Protein AF-A0A6N8UMG9-F1 (afdb_monomer_lite)

Secondary structure (DSSP, 8-state):
--HHHHHHHHHHHB-PPS--SS--EEEEEETTEEEEEESSS--EEE--HHHHHTS-PEEEEES-HHHHHHHHHTSS-HHHHHHTTSEEESS-GGGHHHHHHTB------PPP-

Foldseek 3Di:
DDDVVLLVVQLVQFDQDDDDPDKAWAWEDADQFIWIAINHPSDIGGDGPVVCVVDPHKYKYFPDSVLVSCDLQVVDDPVVCVVVVRIDIPDPPCSSVSSSVRGHNPPDDPDDD

Radius of gyration: 13.92 Å; chains: 1; bounding box: 49×30×26 Å

pLDDT: mean 80.1, std 16.23, range [35.0, 97.0]

Structure (mmCIF, N/CA/C/O backbone):
data_AF-A0A6N8UMG9-F1
#
_entry.id   AF-A0A6N8UMG9-F1
#
loop_
_atom_site.group_PDB
_atom_site.id
_atom_site.type_symbol
_atom_site.label_atom_id
_atom_site.label_alt_id
_atom_site.label_comp_id
_atom_site.label_asym_id
_atom_site.label_entity_id
_atom_site.label_seq_id
_atom_site.pdbx_PDB_ins_code
_atom_site.Cartn_x
_atom_site.Cartn_y
_atom_site.Cartn_z
_atom_site.occupancy
_atom_site.B_iso_or_equiv
_atom_site.auth_seq_id
_atom_site.auth_comp_id
_atom_site.auth_asym_id
_atom_site.auth_atom_id
_atom_site.pdbx_PDB_model_num
ATOM 1 N N . MET A 1 1 ? 2.489 -7.419 10.729 1.00 94.12 1 MET A N 1
ATOM 2 C CA . MET A 1 1 ? 2.987 -6.065 11.057 1.00 94.12 1 MET A CA 1
ATOM 3 C C . MET A 1 1 ? 1.801 -5.175 11.409 1.00 94.12 1 MET A C 1
ATOM 5 O O . MET A 1 1 ? 0.739 -5.398 10.833 1.00 94.12 1 MET A O 1
ATOM 9 N N . ASN A 1 2 ? 1.940 -4.248 12.362 1.00 94.31 2 ASN A N 1
ATOM 10 C CA . ASN A 1 2 ? 0.895 -3.258 12.677 1.00 94.31 2 ASN A CA 1
ATOM 11 C C . ASN A 1 2 ? 1.037 -1.987 11.807 1.00 94.31 2 ASN A C 1
ATOM 13 O O . ASN A 1 2 ? 1.986 -1.880 11.026 1.00 94.31 2 ASN A O 1
ATOM 17 N N . ARG A 1 3 ? 0.089 -1.046 11.922 1.00 92.50 3 ARG A N 1
ATOM 18 C CA . ARG A 1 3 ? 0.084 0.202 11.141 1.00 92.50 3 ARG A CA 1
ATOM 19 C C . ARG A 1 3 ? 1.365 1.011 11.334 1.00 92.50 3 ARG A C 1
ATOM 21 O O . ARG A 1 3 ? 1.993 1.396 10.355 1.00 92.50 3 ARG A O 1
ATOM 28 N N . ASP A 1 4 ? 1.757 1.252 12.580 1.00 92.06 4 ASP A N 1
ATOM 29 C CA . ASP A 1 4 ? 2.860 2.164 12.894 1.00 92.06 4 ASP A CA 1
ATOM 30 C C . ASP A 1 4 ? 4.206 1.598 12.410 1.00 92.06 4 ASP A C 1
ATOM 32 O O . ASP A 1 4 ? 4.972 2.303 11.758 1.00 92.06 4 ASP A O 1
ATOM 36 N N . GLN A 1 5 ? 4.427 0.290 12.575 1.00 93.81 5 GLN A N 1
ATOM 37 C CA . GLN A 1 5 ? 5.571 -0.422 11.994 1.00 93.81 5 GLN A CA 1
ATOM 38 C C . GLN A 1 5 ? 5.592 -0.335 10.461 1.00 93.81 5 GLN A C 1
ATOM 40 O O . GLN A 1 5 ? 6.657 -0.245 9.855 1.00 93.81 5 GLN A O 1
ATOM 45 N N . CYS A 1 6 ? 4.423 -0.379 9.812 1.00 93.12 6 CYS A N 1
ATOM 46 C CA . CYS A 1 6 ? 4.330 -0.218 8.363 1.00 93.12 6 CYS A CA 1
ATOM 47 C C . CYS A 1 6 ? 4.754 1.188 7.932 1.00 93.12 6 CYS A C 1
ATOM 49 O O . CYS A 1 6 ? 5.558 1.323 7.014 1.00 93.12 6 CYS A O 1
ATOM 51 N N . ILE A 1 7 ? 4.277 2.224 8.632 1.00 90.94 7 ILE A N 1
ATOM 52 C CA . ILE A 1 7 ? 4.670 3.618 8.387 1.00 90.94 7 ILE A CA 1
ATOM 53 C C . ILE A 1 7 ? 6.185 3.778 8.524 1.00 90.94 7 ILE A C 1
ATOM 55 O O . ILE A 1 7 ? 6.820 4.329 7.626 1.00 90.94 7 ILE A O 1
ATOM 59 N N . GLU A 1 8 ? 6.763 3.297 9.625 1.00 91.25 8 GLU A N 1
ATOM 60 C CA . GLU A 1 8 ? 8.205 3.379 9.881 1.00 91.25 8 GLU A CA 1
ATOM 61 C C . GLU A 1 8 ? 9.007 2.722 8.755 1.00 91.25 8 GLU A C 1
ATOM 63 O O . GLU A 1 8 ? 9.859 3.369 8.145 1.00 91.25 8 GLU A O 1
ATOM 68 N N . ARG A 1 9 ? 8.666 1.484 8.385 1.00 92.06 9 ARG A N 1
ATOM 69 C CA . ARG A 1 9 ? 9.385 0.768 7.324 1.00 92.06 9 ARG A CA 1
ATOM 70 C C . ARG A 1 9 ? 9.191 1.389 5.946 1.00 92.06 9 ARG A C 1
ATOM 72 O O . ARG A 1 9 ? 10.141 1.438 5.170 1.00 92.06 9 ARG A O 1
ATOM 79 N N . LEU A 1 10 ? 7.998 1.881 5.615 1.00 89.69 10 LEU A N 1
ATOM 80 C CA . LEU A 1 10 ? 7.785 2.590 4.350 1.00 89.69 10 LEU A CA 1
ATOM 81 C C . LEU A 1 10 ? 8.632 3.870 4.285 1.00 89.69 10 LEU A C 1
ATOM 83 O O . LEU A 1 10 ? 9.183 4.168 3.227 1.00 89.69 10 LEU A O 1
ATOM 87 N N . ARG A 1 11 ? 8.811 4.592 5.402 1.00 87.06 11 ARG A N 1
ATOM 88 C CA . ARG A 1 11 ? 9.702 5.768 5.463 1.00 87.06 11 ARG A CA 1
ATOM 89 C C . ARG A 1 11 ? 11.160 5.398 5.196 1.00 87.06 11 ARG A C 1
ATOM 91 O O . ARG A 1 11 ? 11.810 6.097 4.424 1.00 87.06 11 ARG A O 1
ATOM 98 N N . GLU A 1 12 ? 11.646 4.283 5.743 1.00 88.88 12 GLU A N 1
ATOM 99 C CA . GLU A 1 12 ? 13.005 3.765 5.479 1.00 88.88 12 GLU A CA 1
ATOM 100 C C . GLU A 1 12 ? 13.247 3.417 4.000 1.00 88.88 12 GLU A C 1
ATOM 102 O O . GLU A 1 12 ? 14.378 3.475 3.514 1.00 88.88 12 GLU A O 1
ATOM 107 N N . HIS A 1 13 ? 12.185 3.046 3.279 1.00 87.31 13 HIS A N 1
ATOM 108 C CA . HIS A 1 13 ? 12.246 2.679 1.862 1.00 87.31 13 HIS A CA 1
ATOM 109 C C . HIS A 1 13 ? 11.892 3.847 0.934 1.00 87.31 13 HIS A C 1
ATOM 111 O O . HIS A 1 13 ? 12.082 3.735 -0.278 1.00 87.31 13 HIS A O 1
ATOM 117 N N . SER A 1 14 ? 11.395 4.960 1.479 1.00 83.31 14 SER A N 1
ATOM 118 C CA . SER A 1 14 ? 11.008 6.127 0.694 1.00 83.31 14 SER A CA 1
ATOM 119 C C . SER A 1 14 ? 12.240 6.848 0.156 1.00 83.31 14 SER A C 1
ATOM 121 O O . SER A 1 14 ? 13.186 7.148 0.890 1.00 83.31 14 SER A O 1
ATOM 123 N N . ARG A 1 15 ? 12.236 7.151 -1.141 1.00 75.00 15 ARG A N 1
ATOM 124 C CA . ARG A 1 15 ? 13.169 8.110 -1.732 1.00 75.00 15 ARG A CA 1
ATOM 125 C C . ARG A 1 15 ? 12.379 9.224 -2.407 1.00 75.00 15 ARG A C 1
ATOM 127 O O . ARG A 1 15 ? 11.441 8.924 -3.143 1.00 75.00 15 ARG A O 1
ATOM 134 N N . PRO A 1 16 ? 12.753 10.499 -2.204 1.00 62.28 16 PRO A N 1
ATOM 135 C CA . PRO A 1 16 ? 12.173 11.583 -2.978 1.00 62.28 16 PRO A CA 1
ATOM 136 C C . PRO A 1 16 ? 12.478 11.328 -4.454 1.00 62.28 16 PRO A C 1
ATOM 138 O O . PRO A 1 16 ? 13.643 11.284 -4.853 1.00 62.28 16 PRO A O 1
ATOM 141 N N . ILE A 1 17 ? 11.443 11.123 -5.260 1.00 62.75 17 ILE A N 1
ATOM 142 C CA . ILE A 1 17 ? 11.581 11.113 -6.715 1.00 62.75 17 ILE A CA 1
ATOM 143 C C . ILE A 1 17 ? 11.419 12.552 -7.184 1.00 62.75 17 ILE A C 1
ATOM 145 O O . ILE A 1 17 ? 10.645 13.314 -6.602 1.00 62.75 17 ILE A O 1
ATOM 149 N N . ALA A 1 18 ? 12.152 12.932 -8.231 1.00 53.59 18 ALA A N 1
ATOM 150 C CA . ALA A 1 18 ? 11.872 14.165 -8.950 1.00 53.59 18 ALA A CA 1
ATOM 151 C C . ALA A 1 18 ? 10.383 14.183 -9.334 1.00 53.59 18 ALA A C 1
ATOM 153 O O . ALA A 1 18 ? 9.915 13.265 -10.001 1.00 53.59 18 ALA A O 1
A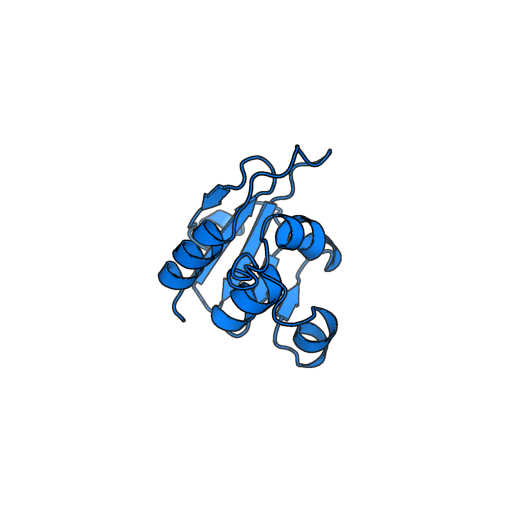TOM 154 N N . SER A 1 19 ? 9.679 15.196 -8.819 1.00 53.91 19 SER A N 1
ATOM 155 C CA . SER A 1 19 ? 8.254 15.499 -8.982 1.00 53.91 19 SER A CA 1
ATOM 156 C C . SER A 1 19 ? 7.576 14.749 -10.130 1.00 53.91 19 SER A C 1
ATOM 158 O O . SER A 1 19 ? 7.919 14.949 -11.297 1.00 53.91 19 SER A O 1
ATOM 160 N N . PHE A 1 20 ? 6.548 13.955 -9.816 1.00 58.47 20 PHE A N 1
ATOM 161 C CA . PHE A 1 20 ? 5.562 13.596 -10.834 1.00 58.47 20 PHE A CA 1
ATOM 162 C C . PHE A 1 20 ? 4.922 14.881 -11.374 1.00 58.47 20 PHE A C 1
ATOM 164 O O . PHE A 1 20 ? 4.861 15.891 -10.672 1.00 58.47 20 PHE A O 1
ATOM 171 N N . ALA A 1 21 ? 4.462 14.853 -12.626 1.00 58.56 21 ALA A N 1
ATOM 172 C CA . ALA A 1 21 ? 3.723 15.975 -13.209 1.00 58.56 21 ALA A CA 1
ATOM 173 C C . ALA A 1 21 ? 2.391 16.237 -12.473 1.00 58.56 21 ALA A C 1
ATOM 175 O O . ALA A 1 21 ? 1.846 17.333 -12.569 1.00 58.56 21 ALA A O 1
ATOM 176 N N . GLU A 1 22 ? 1.896 15.240 -11.732 1.00 65.75 22 GLU A N 1
ATOM 177 C CA . GLU A 1 22 ? 0.680 15.303 -10.929 1.00 65.75 22 GLU A CA 1
ATOM 178 C C . GLU A 1 22 ? 0.921 14.733 -9.525 1.00 65.75 22 GLU A C 1
ATOM 180 O O . GLU A 1 22 ? 1.538 13.676 -9.347 1.00 65.75 22 GLU A O 1
ATOM 185 N N . ASP A 1 23 ? 0.393 15.438 -8.527 1.00 73.69 23 ASP A N 1
ATOM 186 C CA . ASP A 1 23 ? 0.404 15.025 -7.130 1.00 73.69 23 ASP A CA 1
ATOM 187 C C . ASP A 1 23 ? -0.646 13.931 -6.913 1.00 73.69 23 ASP A C 1
ATOM 189 O O . ASP A 1 23 ? -1.852 14.181 -6.936 1.00 73.69 23 ASP A O 1
ATOM 193 N N . ILE A 1 24 ? -0.191 12.702 -6.681 1.00 79.88 24 ILE A N 1
ATOM 194 C CA . ILE A 1 24 ? -1.061 11.557 -6.431 1.00 79.88 24 ILE A CA 1
ATOM 195 C C . ILE A 1 24 ? -1.077 11.309 -4.936 1.00 79.88 24 ILE A C 1
ATOM 197 O O . ILE A 1 24 ? -0.049 11.025 -4.323 1.00 79.88 24 ILE A O 1
ATOM 201 N N . THR A 1 25 ? -2.271 11.402 -4.362 1.00 82.50 25 THR A N 1
ATOM 202 C CA . THR A 1 25 ? -2.547 11.017 -2.982 1.00 82.50 25 THR A CA 1
ATOM 203 C C . THR A 1 25 ? -3.417 9.768 -3.002 1.00 82.50 25 THR A C 1
ATOM 205 O O . THR A 1 25 ? -4.396 9.713 -3.752 1.00 82.50 25 THR A O 1
ATOM 208 N N . VAL A 1 26 ? -3.066 8.769 -2.190 1.00 87.19 26 VAL A N 1
ATOM 209 C CA . VAL A 1 26 ? -3.844 7.534 -2.011 1.00 87.19 26 VAL A CA 1
ATOM 210 C C . VAL A 1 26 ? -4.083 7.244 -0.533 1.00 87.19 26 VAL A C 1
ATOM 212 O O . VAL A 1 26 ? -3.286 7.623 0.329 1.00 87.19 26 VAL A O 1
ATOM 215 N N . LEU A 1 27 ? -5.175 6.539 -0.253 1.00 90.25 27 LEU A N 1
ATOM 216 C CA . LEU A 1 27 ? -5.522 6.029 1.063 1.00 90.25 27 LEU A CA 1
ATOM 217 C C . LEU A 1 27 ? -5.236 4.530 1.081 1.00 90.25 27 LEU A C 1
ATOM 219 O O . LEU A 1 27 ? -5.769 3.787 0.261 1.00 90.25 27 LEU A O 1
ATOM 223 N N . LEU A 1 28 ? -4.412 4.079 2.018 1.00 92.25 28 LEU A N 1
ATOM 224 C CA . LEU A 1 28 ? -4.194 2.662 2.290 1.00 92.25 28 LEU A CA 1
ATOM 225 C C . LEU A 1 28 ? -5.018 2.301 3.520 1.00 92.25 28 LEU A C 1
ATOM 227 O O . LEU A 1 28 ? -4.850 2.934 4.562 1.00 92.25 28 LEU A O 1
ATOM 231 N N . LYS A 1 29 ? -5.894 1.305 3.416 1.00 92.44 29 LYS A N 1
ATOM 232 C CA . LYS A 1 29 ? -6.787 0.882 4.497 1.00 92.44 29 LYS A CA 1
ATOM 233 C C . LYS A 1 29 ? -6.548 -0.580 4.842 1.00 92.44 29 LYS A C 1
ATOM 235 O O . LYS A 1 29 ? -6.377 -1.405 3.953 1.00 92.44 29 LYS A O 1
ATOM 240 N N . VAL A 1 30 ? -6.566 -0.893 6.133 1.00 93.25 30 VAL A N 1
ATOM 241 C CA . VAL A 1 30 ? -6.629 -2.262 6.656 1.00 93.25 30 VAL A CA 1
ATOM 242 C C . VAL A 1 30 ? -7.629 -2.252 7.804 1.00 93.25 30 VAL A C 1
ATOM 244 O O . VAL A 1 30 ? -7.390 -1.633 8.843 1.00 93.25 30 VAL A O 1
ATOM 247 N N . LYS A 1 31 ? -8.762 -2.942 7.648 1.00 88.38 31 LYS A N 1
ATOM 248 C CA . LYS A 1 31 ? -9.850 -2.951 8.647 1.00 88.38 31 LYS A CA 1
ATOM 249 C C . LYS A 1 31 ? -10.307 -1.517 9.002 1.00 88.38 31 LYS A C 1
ATOM 251 O O . LYS A 1 31 ? -10.871 -0.832 8.155 1.00 88.38 31 LYS A O 1
ATOM 256 N N . ASN A 1 32 ? -10.065 -1.071 10.240 1.00 85.19 32 ASN A N 1
ATOM 257 C CA . ASN A 1 32 ? -10.462 0.243 10.770 1.00 85.19 32 ASN A CA 1
ATOM 258 C C . ASN A 1 32 ? -9.287 1.232 10.863 1.00 85.19 32 ASN A C 1
ATOM 260 O O . ASN A 1 32 ? -9.407 2.272 11.503 1.00 85.19 32 ASN A O 1
ATOM 264 N N . GLU A 1 33 ? -8.147 0.898 10.266 1.00 89.00 33 GLU A N 1
ATOM 265 C CA . GLU A 1 33 ? -6.943 1.721 10.264 1.00 89.00 33 GLU A CA 1
ATOM 266 C C . GLU A 1 33 ? -6.653 2.206 8.842 1.00 89.00 33 GLU A C 1
ATOM 268 O O . GLU A 1 33 ? -6.891 1.477 7.875 1.00 89.00 33 GLU A O 1
ATOM 273 N N . ALA A 1 34 ? -6.098 3.413 8.710 1.00 88.94 34 ALA A N 1
ATOM 274 C CA . ALA A 1 34 ? -5.626 3.914 7.428 1.00 88.94 34 ALA A CA 1
ATOM 275 C C . ALA A 1 34 ? -4.347 4.751 7.530 1.00 88.94 34 ALA A C 1
ATOM 277 O O . ALA A 1 34 ? -3.981 5.249 8.597 1.00 88.94 34 ALA A O 1
ATOM 278 N N . ILE A 1 35 ? -3.670 4.875 6.390 1.00 89.06 35 ILE A N 1
ATOM 279 C CA . ILE A 1 35 ? -2.489 5.712 6.165 1.00 89.06 35 ILE A CA 1
ATOM 280 C C . ILE A 1 35 ? -2.699 6.444 4.838 1.00 89.06 35 ILE A C 1
ATOM 282 O O . ILE A 1 35 ? -3.167 5.838 3.871 1.00 89.06 35 ILE A O 1
ATOM 286 N N . VAL A 1 36 ? -2.333 7.723 4.772 1.00 87.00 36 VAL A N 1
ATOM 287 C CA . VAL A 1 36 ? -2.283 8.481 3.517 1.00 87.00 36 VAL A CA 1
ATOM 288 C C . VAL A 1 36 ? -0.852 8.532 3.005 1.00 87.00 36 VAL A C 1
ATOM 290 O O . VAL A 1 36 ? 0.095 8.792 3.752 1.00 87.00 36 VAL A O 1
ATOM 293 N N . VAL A 1 37 ? -0.704 8.292 1.705 1.00 85.25 37 VAL A N 1
ATOM 294 C CA . VAL A 1 37 ? 0.577 8.381 1.004 1.00 85.25 37 VAL A CA 1
ATOM 295 C C . VAL A 1 37 ? 0.436 9.355 -0.154 1.00 85.25 37 VAL A C 1
ATOM 297 O O . VAL A 1 37 ? -0.493 9.230 -0.953 1.00 85.25 37 VAL A O 1
ATOM 300 N N . SER A 1 38 ? 1.358 10.315 -0.242 1.00 81.38 38 SER A N 1
ATOM 301 C CA . SER A 1 38 ? 1.398 11.308 -1.318 1.00 81.38 38 SER A CA 1
ATOM 302 C C . SER A 1 38 ? 2.750 11.337 -2.029 1.00 81.38 38 SER A C 1
ATOM 304 O O . SER A 1 38 ? 3.806 11.343 -1.387 1.00 81.38 38 SER A O 1
ATOM 306 N N . THR A 1 39 ? 2.719 11.414 -3.363 1.00 74.88 39 THR A N 1
ATOM 307 C CA . THR A 1 39 ? 3.918 11.555 -4.206 1.00 74.88 39 THR A CA 1
ATOM 308 C C . THR A 1 39 ? 4.584 12.930 -4.087 1.00 74.88 39 THR A C 1
ATOM 310 O O . THR A 1 39 ? 5.799 13.023 -4.241 1.00 74.88 39 THR A O 1
ATOM 313 N N . SER A 1 40 ? 3.832 13.991 -3.775 1.00 62.81 40 SER A N 1
ATOM 314 C CA . SER A 1 40 ? 4.278 15.392 -3.909 1.00 62.81 40 SER A CA 1
ATOM 315 C C . SER A 1 40 ? 5.298 15.854 -2.875 1.00 62.81 40 SER A C 1
ATOM 317 O O . SER A 1 40 ? 6.033 16.820 -3.075 1.00 62.81 40 SER A O 1
ATOM 319 N N . ARG A 1 41 ? 5.351 15.152 -1.744 1.00 57.94 41 ARG A N 1
ATOM 320 C CA . ARG A 1 41 ? 6.247 15.457 -0.620 1.00 57.94 41 ARG A CA 1
ATOM 321 C C . ARG A 1 41 ? 7.052 14.245 -0.157 1.00 57.94 41 ARG A C 1
ATOM 323 O O . ARG A 1 41 ? 7.740 14.338 0.854 1.00 57.94 41 ARG A O 1
ATOM 330 N N . GLY A 1 42 ? 6.900 13.094 -0.826 1.00 57.44 42 GLY A N 1
ATOM 331 C CA . GLY A 1 42 ? 7.295 11.794 -0.265 1.00 57.44 42 GLY A CA 1
ATOM 332 C C . GLY A 1 42 ? 6.683 11.553 1.124 1.00 57.44 42 GLY A C 1
ATOM 333 O O . GLY A 1 42 ? 7.239 10.814 1.933 1.00 57.44 42 GLY A O 1
ATOM 334 N N . ALA A 1 43 ? 5.582 12.247 1.436 1.00 65.38 43 ALA A N 1
ATOM 335 C CA . ALA A 1 43 ? 5.029 12.316 2.774 1.00 65.38 43 ALA A CA 1
ATOM 336 C C . ALA A 1 43 ? 4.138 11.100 3.015 1.00 65.38 43 ALA A C 1
ATOM 338 O O . ALA A 1 43 ? 3.191 10.829 2.273 1.00 65.38 43 ALA A O 1
ATOM 339 N N . ILE A 1 44 ? 4.474 10.378 4.079 1.00 72.44 44 ILE A N 1
ATOM 340 C CA . ILE A 1 44 ? 3.690 9.274 4.617 1.00 72.44 44 ILE A CA 1
ATOM 341 C C . ILE A 1 44 ? 3.112 9.777 5.929 1.00 72.44 44 ILE A C 1
ATOM 343 O O . ILE A 1 44 ? 3.831 9.911 6.932 1.00 72.44 44 ILE A O 1
ATOM 347 N N . GLU A 1 45 ? 1.823 10.089 5.901 1.00 69.44 45 GLU A N 1
ATOM 348 C CA . GLU A 1 45 ? 1.104 10.674 7.023 1.00 69.44 45 GLU A CA 1
ATOM 349 C C . GLU A 1 45 ? 0.052 9.689 7.529 1.00 69.44 45 GLU A C 1
ATOM 351 O O . GLU A 1 45 ? -0.702 9.079 6.768 1.00 69.44 45 GLU A O 1
ATOM 356 N N . SER A 1 46 ? 0.006 9.519 8.849 1.00 65.12 46 SER A N 1
ATOM 357 C CA . SER A 1 46 ? -1.102 8.807 9.474 1.00 65.12 46 SER A CA 1
ATOM 358 C C . SER A 1 46 ? -2.302 9.740 9.505 1.00 65.12 46 SER A C 1
ATOM 360 O O . SER A 1 46 ? -2.197 10.859 10.004 1.00 65.12 46 SER A O 1
ATOM 362 N N . VAL A 1 47 ? -3.449 9.258 9.046 1.00 64.56 47 VAL A N 1
ATOM 363 C CA . VAL A 1 47 ? -4.719 9.980 9.146 1.00 64.56 47 VAL A CA 1
ATOM 364 C C . VAL A 1 47 ? -5.781 9.071 9.749 1.00 64.56 47 VAL A C 1
ATOM 366 O O . VAL A 1 47 ? -5.693 7.846 9.659 1.00 64.56 47 VAL A O 1
ATOM 369 N N . ASP A 1 48 ? -6.789 9.673 10.372 1.00 61.75 48 ASP A N 1
ATOM 370 C CA . ASP A 1 48 ? -8.007 8.952 10.730 1.00 61.75 48 ASP A CA 1
ATOM 371 C C . ASP A 1 48 ? -8.792 8.627 9.446 1.00 61.75 48 ASP A C 1
ATOM 373 O O . ASP A 1 48 ? -8.913 9.475 8.558 1.00 61.75 48 ASP A O 1
ATOM 377 N N . VAL A 1 49 ? -9.331 7.406 9.350 1.00 61.16 49 VAL A N 1
ATOM 378 C CA . VAL A 1 49 ? -10.138 6.930 8.211 1.00 61.16 49 VAL A CA 1
ATOM 379 C C . VAL A 1 49 ? -11.288 7.896 7.925 1.00 61.16 49 VAL A C 1
ATOM 381 O O . VAL A 1 49 ? -11.558 8.194 6.764 1.00 61.16 49 VAL A O 1
ATOM 384 N N . LYS A 1 50 ? -11.930 8.432 8.973 1.00 61.84 50 LYS A N 1
ATOM 385 C CA . LYS A 1 50 ? -13.071 9.350 8.826 1.00 61.84 50 LYS A CA 1
ATOM 386 C C . LYS A 1 50 ? -12.682 10.664 8.159 1.00 61.84 50 LYS A C 1
ATOM 388 O O . LYS A 1 50 ? -13.432 11.171 7.340 1.00 61.84 50 LYS A O 1
ATOM 393 N N . SER A 1 51 ? -11.496 11.178 8.470 1.00 61.88 51 SER A N 1
ATOM 394 C CA . SER A 1 51 ? -10.976 12.403 7.858 1.00 61.88 51 SER A CA 1
ATOM 395 C C . SER A 1 51 ? -10.511 12.186 6.415 1.00 61.88 51 SER A C 1
ATOM 397 O O . SER A 1 51 ? -10.380 13.145 5.661 1.00 61.88 51 SER A O 1
ATOM 399 N N . ALA A 1 52 ? -10.235 10.937 6.028 1.00 61.44 52 ALA A N 1
ATOM 400 C CA . ALA A 1 52 ? -9.763 10.584 4.694 1.00 61.44 52 ALA A CA 1
ATOM 401 C C . ALA A 1 52 ? -10.896 10.304 3.694 1.00 61.44 52 ALA A C 1
ATOM 403 O O . ALA A 1 52 ? -10.697 10.502 2.499 1.00 61.44 52 ALA A O 1
ATOM 404 N N . GLU A 1 53 ? -12.073 9.870 4.163 1.00 62.03 53 GLU A N 1
ATOM 405 C CA . GLU A 1 53 ? -13.254 9.631 3.314 1.00 62.03 53 GLU A CA 1
ATOM 406 C C . GLU A 1 53 ? -13.835 10.928 2.716 1.00 62.03 53 GLU A C 1
ATOM 408 O O . GLU A 1 53 ? -14.437 10.890 1.643 1.00 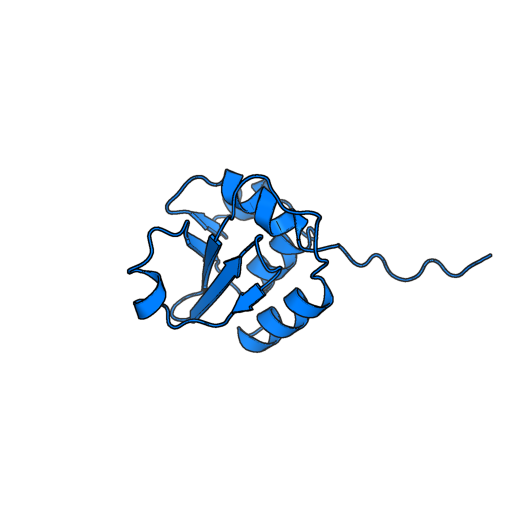62.03 53 GLU A O 1
ATOM 413 N N . ASP A 1 54 ? -13.588 12.078 3.353 1.00 55.59 54 ASP A N 1
ATOM 414 C CA . ASP A 1 54 ? -13.993 13.402 2.855 1.00 55.59 54 ASP A CA 1
ATOM 415 C C . ASP A 1 54 ? -13.129 13.904 1.686 1.00 55.59 54 ASP A C 1
ATOM 417 O O . ASP A 1 54 ? -13.511 14.823 0.954 1.00 55.59 54 ASP A O 1
ATOM 421 N N . VAL A 1 55 ? -11.962 13.297 1.469 1.00 55.94 55 VAL A N 1
ATOM 422 C CA . VAL A 1 55 ? -11.066 13.650 0.371 1.00 55.94 55 VAL A CA 1
ATOM 423 C C . VAL A 1 55 ? -11.268 12.622 -0.743 1.00 55.94 55 VAL A C 1
ATOM 425 O O . VAL A 1 55 ? -11.236 11.420 -0.497 1.00 55.94 55 VAL A O 1
ATOM 428 N N . ARG A 1 56 ? -11.486 13.069 -1.990 1.00 61.78 56 ARG A N 1
ATOM 429 C CA . ARG A 1 56 ? -11.646 12.199 -3.180 1.00 61.78 56 ARG A CA 1
ATOM 430 C C . ARG A 1 56 ? -10.328 11.511 -3.566 1.00 61.78 56 ARG A C 1
ATOM 432 O O . ARG A 1 56 ? -9.779 11.740 -4.640 1.00 61.78 56 ARG A O 1
ATOM 439 N N . ILE A 1 57 ? -9.808 10.701 -2.660 1.00 69.62 57 ILE A N 1
ATOM 440 C CA . ILE A 1 57 ? -8.545 9.982 -2.744 1.00 69.62 57 ILE A CA 1
ATOM 441 C C . ILE A 1 57 ? -8.842 8.560 -3.230 1.00 69.62 57 ILE A C 1
ATOM 443 O O . ILE A 1 57 ? -9.818 7.938 -2.806 1.00 69.62 57 ILE A O 1
ATOM 447 N N . ALA A 1 58 ? -7.993 8.016 -4.104 1.00 83.75 58 ALA A N 1
ATOM 448 C CA . ALA A 1 58 ? -8.066 6.598 -4.446 1.00 83.75 58 ALA A CA 1
ATOM 449 C C . ALA A 1 58 ? -7.741 5.750 -3.206 1.00 83.75 58 ALA A C 1
ATOM 451 O O . ALA A 1 58 ? -6.670 5.889 -2.615 1.00 83.75 58 ALA A O 1
ATOM 452 N N . CYS A 1 59 ? -8.663 4.880 -2.806 1.00 89.25 59 CYS A N 1
ATOM 453 C CA . CYS A 1 59 ? -8.515 4.001 -1.653 1.00 89.25 59 CYS A CA 1
ATOM 454 C C . CYS A 1 59 ? -8.141 2.589 -2.100 1.00 89.25 59 CYS A C 1
ATOM 456 O O . CYS A 1 59 ? -8.740 2.032 -3.026 1.00 89.25 59 CYS A O 1
ATOM 458 N N . PHE A 1 60 ? -7.165 2.016 -1.404 1.00 93.25 60 PHE A N 1
ATOM 459 C CA . PHE A 1 60 ? -6.714 0.642 -1.532 1.00 93.25 60 PHE A CA 1
ATOM 460 C C . PHE A 1 60 ? -6.916 -0.069 -0.195 1.00 93.25 60 PHE A C 1
ATOM 462 O O . PHE A 1 60 ? -6.271 0.262 0.799 1.00 93.25 60 PHE A O 1
ATOM 469 N N . ASP A 1 61 ? -7.831 -1.032 -0.175 1.00 94.56 61 ASP A N 1
ATOM 470 C CA . ASP A 1 61 ? -8.151 -1.848 0.993 1.00 94.56 61 ASP A CA 1
ATOM 471 C C . ASP A 1 61 ? -7.339 -3.143 0.937 1.00 94.56 61 ASP A C 1
ATOM 473 O O . ASP A 1 61 ? -7.460 -3.906 -0.024 1.00 94.56 61 ASP A O 1
ATOM 477 N N . PHE A 1 62 ? -6.492 -3.360 1.936 1.00 96.50 62 PHE A N 1
ATOM 478 C CA . PHE A 1 62 ? -5.611 -4.513 2.064 1.00 96.50 62 PHE A CA 1
ATOM 479 C C . PHE A 1 62 ? -6.067 -5.433 3.197 1.00 96.50 62 PHE A C 1
ATOM 481 O O . PHE A 1 62 ? -6.542 -4.997 4.246 1.00 96.50 62 PHE A O 1
ATOM 488 N N . ASP A 1 63 ? -5.816 -6.730 3.034 1.00 96.69 63 ASP A N 1
ATOM 489 C CA . ASP A 1 63 ? -6.033 -7.725 4.090 1.00 96.69 63 ASP A CA 1
ATOM 490 C C . ASP A 1 63 ? -5.127 -7.495 5.321 1.00 96.69 63 ASP A C 1
ATOM 492 O O . ASP A 1 63 ? -5.549 -7.698 6.464 1.00 96.69 63 ASP A O 1
ATOM 496 N N . THR A 1 64 ? -3.881 -7.064 5.100 1.00 97.00 64 THR A N 1
ATOM 497 C CA . THR A 1 64 ? -2.882 -6.801 6.140 1.00 97.00 64 THR A CA 1
ATOM 498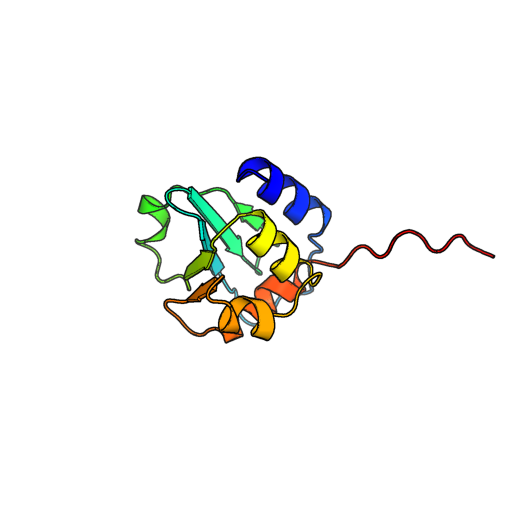 C C . THR A 1 64 ? -1.924 -5.674 5.756 1.00 97.00 64 THR A C 1
ATOM 500 O O . THR A 1 64 ? -1.599 -5.469 4.586 1.00 97.00 64 THR A O 1
ATOM 503 N N . TRP A 1 65 ? -1.356 -5.010 6.768 1.00 96.56 65 TRP A N 1
ATOM 504 C CA . TRP A 1 65 ? -0.282 -4.032 6.569 1.00 96.56 65 TRP A CA 1
ATOM 505 C C . TRP A 1 65 ? 0.996 -4.639 5.985 1.00 96.56 65 TRP A C 1
ATOM 507 O O . TRP A 1 65 ? 1.746 -3.949 5.304 1.00 96.56 65 TRP A O 1
ATOM 517 N N . SER A 1 66 ? 1.241 -5.930 6.224 1.00 96.88 66 SER A N 1
ATOM 518 C CA . SER A 1 66 ? 2.358 -6.644 5.602 1.00 96.88 66 SER A CA 1
ATOM 519 C C . SER A 1 66 ? 2.176 -6.732 4.086 1.00 96.88 66 SER A C 1
ATOM 521 O O . SER A 1 66 ? 3.101 -6.405 3.357 1.00 96.88 66 SER A O 1
ATOM 523 N N . THR A 1 67 ? 0.971 -7.059 3.611 1.00 96.75 67 THR A N 1
ATOM 524 C CA . THR A 1 67 ? 0.640 -7.063 2.178 1.00 96.75 67 THR A CA 1
ATOM 525 C C . THR A 1 67 ? 0.826 -5.688 1.547 1.00 96.75 67 THR A C 1
ATOM 527 O O . THR A 1 67 ? 1.408 -5.592 0.470 1.00 96.75 67 THR A O 1
ATOM 530 N N . ALA A 1 68 ? 0.350 -4.631 2.214 1.00 95.81 68 ALA A N 1
ATOM 531 C CA . ALA A 1 68 ? 0.510 -3.261 1.733 1.00 95.81 68 ALA A CA 1
ATOM 532 C C . ALA A 1 68 ? 1.994 -2.896 1.587 1.00 95.81 68 ALA A C 1
ATOM 534 O O . ALA A 1 68 ? 2.412 -2.438 0.528 1.00 95.81 68 ALA A O 1
ATOM 535 N N . PHE A 1 69 ? 2.803 -3.160 2.617 1.00 95.25 69 PHE A N 1
ATOM 536 C CA . PHE A 1 69 ? 4.244 -2.916 2.583 1.00 95.25 69 PHE A CA 1
ATOM 537 C C . PHE A 1 69 ? 4.948 -3.715 1.482 1.00 95.25 69 PHE A C 1
ATOM 539 O O . PHE A 1 69 ? 5.665 -3.135 0.669 1.00 95.25 69 PHE A O 1
ATOM 546 N N . ASP A 1 70 ? 4.726 -5.030 1.435 1.00 95.12 70 ASP A N 1
ATOM 547 C CA . ASP A 1 70 ? 5.389 -5.91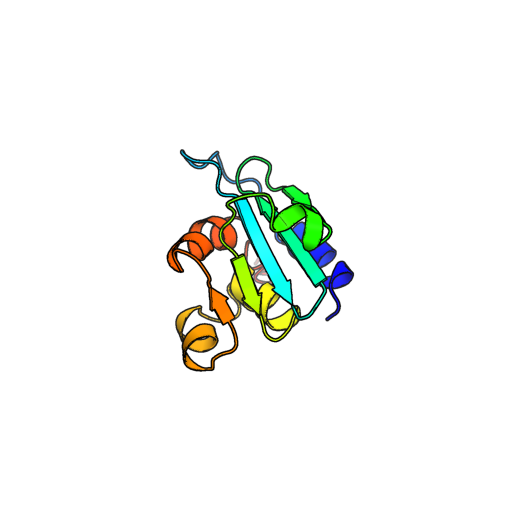5 0.480 1.00 95.12 70 ASP A CA 1
ATOM 548 C C . ASP A 1 70 ? 5.02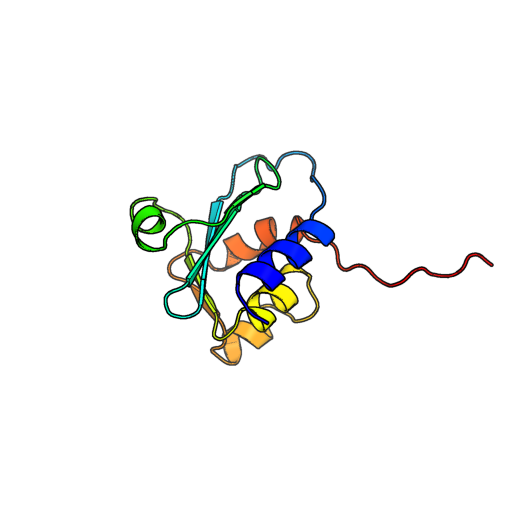8 -5.549 -0.964 1.00 95.12 70 ASP A C 1
ATOM 550 O O . ASP A 1 70 ? 5.891 -5.604 -1.840 1.00 95.12 70 ASP A O 1
ATOM 554 N N . LEU A 1 71 ? 3.783 -5.135 -1.224 1.00 94.81 71 LEU A N 1
ATOM 555 C CA . LEU A 1 71 ? 3.387 -4.633 -2.537 1.00 94.81 71 LEU A CA 1
ATOM 556 C C . LEU A 1 71 ? 4.095 -3.313 -2.851 1.00 94.81 71 LEU A C 1
ATOM 558 O O . LEU A 1 71 ? 4.691 -3.180 -3.915 1.00 94.81 71 LEU A O 1
ATOM 562 N N . LEU A 1 72 ? 4.038 -2.341 -1.938 1.00 92.25 72 LEU A N 1
ATOM 563 C CA . LEU A 1 72 ? 4.561 -0.997 -2.180 1.00 92.25 72 LEU A CA 1
ATOM 564 C C . LEU A 1 72 ? 6.071 -0.975 -2.409 1.00 92.25 72 LEU A C 1
ATOM 566 O O . LEU A 1 72 ? 6.530 -0.237 -3.272 1.00 92.25 72 LEU A O 1
ATOM 570 N N . VAL A 1 73 ? 6.823 -1.809 -1.693 1.00 91.25 73 VAL A N 1
ATOM 571 C CA . VAL A 1 73 ? 8.280 -1.955 -1.856 1.00 91.25 73 VAL A CA 1
ATOM 572 C C . VAL A 1 73 ? 8.647 -2.880 -3.030 1.00 91.25 73 VAL A C 1
ATOM 574 O O . VAL A 1 73 ? 9.807 -2.941 -3.435 1.00 91.25 73 VAL A O 1
ATOM 577 N N . GLY A 1 74 ? 7.676 -3.590 -3.612 1.00 90.69 74 GLY A N 1
ATOM 578 C CA . GLY A 1 74 ? 7.883 -4.470 -4.765 1.00 90.69 74 GLY A CA 1
ATOM 579 C C . GLY A 1 74 ? 8.405 -5.872 -4.426 1.00 90.69 74 GLY A C 1
ATOM 580 O O . GLY A 1 74 ? 9.007 -6.517 -5.280 1.00 90.69 74 GLY A O 1
ATOM 581 N N . HIS A 1 75 ? 8.188 -6.364 -3.202 1.00 93.25 75 HIS A N 1
ATOM 582 C CA . HIS A 1 75 ? 8.453 -7.763 -2.824 1.00 93.25 75 HIS A CA 1
ATOM 583 C C . HIS A 1 75 ? 7.455 -8.744 -3.441 1.00 93.25 75 HIS A C 1
ATOM 585 O O . HIS A 1 75 ? 7.786 -9.908 -3.661 1.00 93.25 75 HIS A O 1
ATOM 591 N N . ILE A 1 76 ? 6.229 -8.282 -3.685 1.00 94.06 76 ILE A N 1
ATOM 592 C CA . ILE A 1 76 ? 5.157 -9.047 -4.322 1.00 94.06 76 ILE A CA 1
ATOM 593 C C . ILE A 1 76 ? 4.549 -8.221 -5.452 1.00 94.06 76 ILE A C 1
ATOM 595 O O . ILE A 1 76 ? 4.519 -6.992 -5.391 1.00 94.06 76 ILE A O 1
ATOM 599 N N . ASP A 1 77 ? 4.066 -8.889 -6.495 1.00 93.00 77 ASP A N 1
ATOM 600 C CA . ASP A 1 77 ? 3.482 -8.224 -7.654 1.00 93.00 77 ASP A CA 1
ATOM 601 C C . ASP A 1 77 ? 1.989 -7.904 -7.454 1.00 93.00 77 ASP A C 1
ATOM 603 O O . ASP A 1 77 ? 1.244 -8.629 -6.788 1.00 93.00 77 ASP A O 1
ATOM 607 N N . LEU A 1 78 ? 1.533 -6.813 -8.076 1.00 92.88 78 LEU A N 1
ATOM 608 C CA . LEU A 1 78 ? 0.152 -6.336 -7.973 1.00 92.88 78 LEU A CA 1
ATOM 609 C C . LEU A 1 78 ? -0.874 -7.364 -8.462 1.00 92.88 78 LEU A C 1
ATOM 611 O O . LEU A 1 78 ? -1.949 -7.478 -7.872 1.00 92.88 78 LEU A O 1
ATOM 615 N N . ALA A 1 79 ? -0.556 -8.104 -9.528 1.00 93.88 79 ALA A N 1
ATOM 616 C CA . ALA A 1 79 ? -1.482 -9.065 -10.112 1.00 93.88 79 ALA A CA 1
ATOM 617 C C . ALA A 1 79 ? -1.760 -10.211 -9.134 1.00 93.88 79 ALA A C 1
ATOM 619 O O . ALA A 1 79 ? -2.920 -10.542 -8.901 1.00 93.88 79 ALA A O 1
ATOM 620 N N . SER A 1 80 ? -0.726 -10.752 -8.492 1.00 94.44 80 SER A N 1
ATOM 621 C CA . SER A 1 80 ? -0.850 -11.780 -7.460 1.00 94.44 80 SER A CA 1
ATOM 622 C C . SER A 1 80 ? -1.674 -11.296 -6.266 1.00 94.44 80 SER A C 1
ATOM 624 O O . SER A 1 80 ? -2.604 -11.984 -5.841 1.00 94.44 80 SER A O 1
ATOM 626 N N . VAL A 1 81 ? -1.412 -10.094 -5.744 1.00 95.69 81 VAL A N 1
ATOM 627 C CA . VAL A 1 81 ? -2.179 -9.549 -4.606 1.00 95.69 81 VAL A CA 1
ATOM 628 C C . VAL A 1 81 ? -3.653 -9.347 -4.976 1.00 95.69 81 VAL A C 1
ATOM 630 O O . VAL A 1 81 ? -4.541 -9.688 -4.190 1.00 95.69 81 VAL A O 1
ATOM 633 N N . PHE A 1 82 ? -3.922 -8.843 -6.182 1.00 94.50 82 PHE A N 1
ATOM 634 C CA . PHE A 1 82 ? -5.276 -8.595 -6.675 1.00 94.50 82 PHE A CA 1
ATOM 635 C C . PHE A 1 82 ? -6.053 -9.887 -6.946 1.00 94.50 82 PHE A C 1
ATOM 637 O O . PHE A 1 82 ? -7.161 -10.053 -6.438 1.00 94.50 82 PHE A O 1
ATOM 644 N N . LEU A 1 83 ? -5.469 -10.832 -7.688 1.00 94.88 83 LEU A N 1
ATOM 645 C CA . LEU A 1 83 ? -6.119 -12.096 -8.050 1.00 94.88 83 LEU A CA 1
ATOM 646 C C . LEU A 1 83 ? -6.411 -12.978 -6.830 1.00 94.88 83 LEU A C 1
ATOM 648 O O . LEU A 1 83 ? -7.410 -13.692 -6.821 1.00 94.88 83 LEU A O 1
ATOM 652 N N . ASN A 1 84 ? -5.592 -12.888 -5.778 1.00 96.06 84 ASN A N 1
ATOM 653 C CA . ASN A 1 84 ? -5.834 -13.574 -4.506 1.00 96.06 84 ASN A CA 1
ATOM 654 C C . ASN A 1 84 ? -6.807 -12.820 -3.576 1.00 96.06 84 ASN A C 1
ATOM 656 O O . ASN A 1 84 ? -7.016 -13.240 -2.438 1.00 96.06 84 ASN A O 1
ATOM 660 N N . GLY A 1 85 ? -7.385 -11.698 -4.018 1.00 95.44 85 GLY A N 1
ATOM 661 C CA . GLY A 1 85 ? -8.356 -10.922 -3.243 1.00 95.44 85 GLY A CA 1
ATOM 662 C C . GLY A 1 85 ? -7.774 -10.211 -2.018 1.00 95.44 85 GLY A C 1
ATOM 663 O O . GLY A 1 85 ? -8.529 -9.849 -1.116 1.00 95.44 85 GLY A O 1
ATOM 664 N N . ARG A 1 86 ? -6.450 -10.012 -1.974 1.00 96.56 86 ARG A N 1
ATOM 665 C CA . ARG A 1 86 ? -5.725 -9.394 -0.848 1.00 96.56 86 ARG A CA 1
ATOM 666 C C . ARG A 1 86 ? -5.647 -7.868 -0.937 1.00 96.56 86 ARG A C 1
ATOM 668 O O . ARG A 1 86 ? -5.237 -7.227 0.026 1.00 96.56 86 ARG A O 1
ATOM 675 N N . ILE A 1 87 ? -6.045 -7.301 -2.078 1.00 95.38 87 ILE A N 1
ATOM 676 C CA . ILE A 1 87 ? -6.238 -5.865 -2.295 1.00 95.38 87 ILE A CA 1
ATOM 677 C C . ILE A 1 87 ? -7.560 -5.617 -3.030 1.00 95.38 87 ILE A C 1
ATOM 679 O O . ILE A 1 87 ? -7.914 -6.342 -3.962 1.00 95.38 87 ILE A O 1
ATOM 683 N N . ARG A 1 88 ? -8.278 -4.565 -2.641 1.00 93.50 88 ARG A N 1
ATOM 684 C CA . ARG A 1 88 ? -9.406 -3.986 -3.383 1.00 93.50 88 ARG A CA 1
ATOM 685 C C . ARG A 1 88 ? -9.145 -2.503 -3.608 1.00 93.50 88 ARG A C 1
ATOM 687 O O . ARG A 1 88 ? -8.488 -1.870 -2.792 1.00 93.50 88 ARG A O 1
ATOM 694 N N . SER A 1 89 ? -9.670 -1.938 -4.691 1.00 90.62 89 SER A N 1
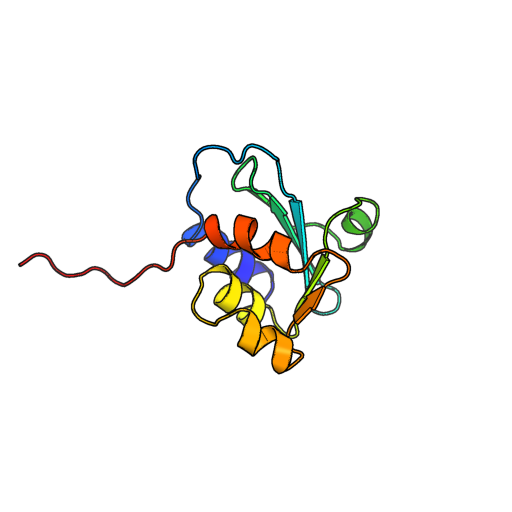ATOM 695 C CA . SER A 1 89 ? -9.589 -0.497 -4.948 1.00 90.62 89 SER A CA 1
ATOM 696 C C . SER A 1 89 ? -10.970 0.067 -5.250 1.00 90.62 89 SER A C 1
ATOM 698 O O . SER A 1 89 ? -11.762 -0.583 -5.931 1.00 90.62 89 SER A O 1
ATOM 700 N N . ASN A 1 90 ? -11.261 1.266 -4.745 1.00 85.75 90 ASN A N 1
ATOM 701 C CA . ASN A 1 90 ? -12.469 2.022 -5.095 1.00 85.75 90 ASN A CA 1
ATOM 702 C C . ASN A 1 90 ? -12.235 3.020 -6.252 1.00 85.75 90 ASN A C 1
ATOM 704 O O . ASN A 1 90 ? -13.117 3.822 -6.552 1.00 85.75 90 ASN A O 1
ATOM 708 N N . GLY A 1 91 ? -11.058 2.981 -6.885 1.00 78.12 91 GLY A N 1
ATOM 709 C CA . GLY A 1 91 ? -10.661 3.863 -7.979 1.00 78.12 91 GLY A CA 1
ATOM 710 C C . GLY A 1 91 ? -9.831 3.135 -9.038 1.00 78.12 91 GLY A C 1
ATOM 711 O O . GLY A 1 91 ? -9.898 1.914 -9.183 1.00 78.12 91 GLY A O 1
ATOM 712 N N . TYR A 1 92 ? -9.042 3.891 -9.803 1.00 85.44 92 TYR A N 1
ATOM 713 C CA . TYR A 1 92 ? -8.157 3.317 -10.814 1.00 85.44 92 TYR A CA 1
ATOM 714 C C . TYR A 1 92 ? -6.998 2.568 -10.152 1.00 85.44 92 TYR A C 1
ATOM 716 O O . TYR A 1 92 ? -6.112 3.180 -9.558 1.00 85.44 92 TYR A O 1
ATOM 724 N N . LEU A 1 93 ? -6.978 1.240 -10.311 1.00 88.38 93 LEU A N 1
ATOM 725 C CA . LEU A 1 93 ? -5.940 0.365 -9.756 1.00 88.38 93 LEU A CA 1
ATOM 726 C C . LEU A 1 93 ? -4.522 0.806 -10.160 1.00 88.38 93 LEU A C 1
ATOM 728 O O . LEU A 1 93 ? -3.585 0.668 -9.384 1.00 88.38 93 LEU A O 1
ATOM 732 N N . THR A 1 94 ? -4.373 1.394 -11.348 1.00 87.62 94 THR A N 1
ATOM 733 C CA . THR A 1 94 ? -3.102 1.896 -11.886 1.00 87.62 94 THR A CA 1
ATOM 734 C C . THR A 1 94 ? -2.488 3.040 -11.076 1.00 87.62 94 THR A C 1
ATOM 736 O O . THR A 1 94 ? -1.280 3.250 -11.165 1.00 87.62 94 THR A O 1
ATOM 739 N N . LEU A 1 95 ? -3.266 3.744 -10.244 1.00 86.00 95 LEU A N 1
ATOM 740 C CA . LEU A 1 95 ? -2.759 4.801 -9.358 1.00 86.00 95 LEU A CA 1
ATOM 741 C C . LEU A 1 95 ? -1.840 4.268 -8.252 1.00 86.00 95 LEU A C 1
ATOM 743 O O . LEU A 1 95 ? -1.147 5.052 -7.607 1.00 86.00 95 LEU A O 1
ATOM 747 N N . ILE A 1 96 ? -1.781 2.947 -8.054 1.00 88.19 96 ILE A N 1
ATOM 748 C CA . ILE A 1 96 ? -0.819 2.341 -7.135 1.00 88.19 96 ILE A CA 1
ATOM 749 C C . ILE A 1 96 ? 0.616 2.411 -7.673 1.00 88.19 96 ILE A C 1
ATOM 751 O O . ILE A 1 96 ? 1.544 2.504 -6.880 1.00 88.19 96 ILE A O 1
ATOM 755 N N . PHE A 1 97 ? 0.830 2.420 -8.997 1.00 87.94 97 PHE A N 1
ATOM 756 C CA . PHE A 1 97 ? 2.183 2.381 -9.568 1.00 87.94 97 PHE A CA 1
ATOM 757 C C . PHE A 1 97 ? 3.007 3.642 -9.271 1.00 87.94 97 PHE A C 1
ATOM 759 O O . PHE A 1 97 ? 4.158 3.500 -8.849 1.00 87.94 97 PHE A O 1
ATOM 766 N N . PRO A 1 98 ? 2.462 4.866 -9.411 1.00 83.75 98 PRO A N 1
ATOM 767 C CA . PRO A 1 98 ? 3.171 6.068 -8.980 1.00 83.75 98 PRO A CA 1
ATOM 768 C C . PRO A 1 98 ? 3.523 6.040 -7.489 1.00 83.75 98 PRO A C 1
ATOM 770 O O . PRO A 1 98 ? 4.612 6.451 -7.109 1.00 83.75 98 PRO A O 1
ATOM 773 N N . ILE A 1 99 ? 2.656 5.478 -6.645 1.00 86.50 99 ILE A N 1
ATOM 774 C CA . ILE A 1 99 ? 2.926 5.329 -5.210 1.00 86.50 99 ILE A CA 1
ATOM 775 C C . ILE A 1 99 ? 4.032 4.305 -4.951 1.00 86.50 99 ILE A C 1
ATOM 777 O O . ILE A 1 99 ? 4.965 4.603 -4.214 1.00 86.50 99 ILE A O 1
ATOM 781 N N . MET A 1 100 ? 3.975 3.133 -5.589 1.00 88.44 100 MET A N 1
ATOM 782 C CA . MET A 1 100 ? 5.018 2.103 -5.498 1.00 88.44 100 MET A CA 1
ATOM 783 C C . MET A 1 100 ? 6.385 2.660 -5.882 1.00 88.44 100 MET A C 1
ATOM 785 O O . MET A 1 100 ? 7.379 2.347 -5.243 1.00 88.44 100 MET A O 1
ATOM 789 N N . SER A 1 101 ? 6.437 3.522 -6.899 1.00 83.94 101 SER A N 1
ATOM 790 C CA . SER A 1 101 ? 7.707 4.062 -7.376 1.00 83.94 101 SER A CA 1
ATOM 791 C C . SER A 1 101 ? 8.481 4.837 -6.301 1.00 83.94 101 SER A C 1
ATOM 793 O O . SER A 1 101 ? 9.711 4.815 -6.339 1.00 83.94 101 SER A O 1
ATOM 795 N N . ILE A 1 102 ? 7.786 5.471 -5.334 1.00 83.56 102 ILE A N 1
ATOM 796 C CA . ILE A 1 102 ? 8.381 6.218 -4.201 1.00 83.56 102 ILE A CA 1
ATOM 797 C C . ILE A 1 102 ? 9.284 5.308 -3.366 1.00 83.56 102 ILE A C 1
ATOM 799 O O . ILE A 1 102 ? 10.257 5.762 -2.757 1.00 83.56 102 ILE A O 1
ATOM 803 N N . PHE A 1 103 ? 8.956 4.021 -3.321 1.00 85.75 103 PHE A N 1
ATOM 804 C CA . PHE A 1 103 ? 9.609 3.051 -2.470 1.00 85.75 103 PHE A CA 1
ATOM 805 C C . PHE A 1 103 ? 10.629 2.253 -3.268 1.00 85.75 103 PHE A C 1
ATOM 807 O O . PHE A 1 103 ? 10.339 1.676 -4.314 1.00 85.75 103 PHE A O 1
ATOM 814 N N . GLN A 1 104 ? 11.855 2.196 -2.759 1.00 72.44 104 GLN A N 1
ATOM 815 C CA . GLN A 1 104 ? 12.881 1.342 -3.335 1.00 72.44 104 GLN A CA 1
ATOM 816 C C . GLN A 1 104 ? 12.929 0.012 -2.607 1.00 72.44 104 GLN A C 1
ATOM 818 O O . GLN A 1 104 ? 13.006 -0.026 -1.382 1.00 72.44 104 GLN A O 1
ATOM 823 N N . HIS A 1 105 ? 13.014 -1.076 -3.365 1.00 65.75 105 HIS A N 1
ATOM 824 C CA . HIS A 1 105 ? 13.466 -2.342 -2.818 1.00 65.75 105 HIS A CA 1
ATOM 825 C C . HIS A 1 105 ? 14.941 -2.206 -2.413 1.00 65.75 105 HIS A C 1
ATOM 827 O O . HIS A 1 105 ? 15.822 -2.109 -3.273 1.00 65.75 105 HIS A O 1
ATOM 833 N N . GLN A 1 106 ? 15.231 -2.179 -1.110 1.00 58.25 106 GLN A N 1
ATOM 834 C CA . GLN A 1 106 ? 16.606 -2.269 -0.631 1.00 58.25 106 GLN A CA 1
ATOM 835 C C . GLN A 1 106 ? 17.107 -3.697 -0.879 1.00 58.25 106 GLN A C 1
ATOM 837 O O . GLN A 1 106 ? 16.981 -4.577 -0.030 1.00 58.25 106 GLN A O 1
ATOM 842 N N . ARG A 1 107 ? 17.688 -3.954 -2.057 1.00 47.09 107 ARG A N 1
ATOM 843 C CA . ARG A 1 107 ? 18.581 -5.107 -2.196 1.00 47.09 107 ARG A CA 1
ATOM 844 C C . ARG A 1 107 ? 19.751 -4.861 -1.254 1.00 47.09 107 ARG A C 1
ATOM 846 O O . ARG A 1 107 ? 20.386 -3.811 -1.337 1.00 47.09 107 ARG A O 1
ATOM 853 N N . GLY A 1 108 ? 19.985 -5.804 -0.343 1.00 41.38 108 GLY A N 1
ATOM 854 C CA . GLY A 1 108 ? 21.117 -5.764 0.572 1.00 41.38 108 GLY A CA 1
ATOM 855 C C . GLY A 1 108 ? 22.403 -5.384 -0.160 1.00 41.38 108 GLY A C 1
ATOM 856 O O . GLY A 1 108 ? 22.613 -5.787 -1.304 1.00 41.38 108 GLY A O 1
ATOM 857 N N . SER A 1 109 ? 23.212 -4.568 0.516 1.00 36.78 109 SER A N 1
ATOM 858 C CA . SER A 1 109 ? 24.609 -4.277 0.200 1.00 36.78 109 SER A CA 1
ATOM 859 C C . SER A 1 109 ? 25.256 -5.429 -0.572 1.00 36.78 109 SER A C 1
ATOM 861 O O . SER A 1 109 ? 25.491 -6.506 -0.030 1.00 36.78 109 SER A O 1
ATOM 863 N N . VAL A 1 110 ? 25.548 -5.195 -1.850 1.00 42.88 110 VAL A N 1
ATOM 864 C CA . VAL A 1 110 ? 26.608 -5.947 -2.514 1.00 42.88 110 VAL A CA 1
ATOM 865 C C . VAL A 1 110 ? 27.889 -5.455 -1.843 1.00 42.88 110 VAL A C 1
ATOM 867 O O . VAL A 1 110 ? 28.148 -4.249 -1.827 1.00 42.88 110 VAL A O 1
ATOM 870 N N . ALA A 1 111 ? 28.616 -6.355 -1.182 1.00 35.00 111 ALA A N 1
ATOM 871 C CA . ALA A 1 111 ? 29.953 -6.056 -0.687 1.00 35.00 111 ALA A CA 1
ATOM 872 C C . ALA A 1 111 ? 30.821 -5.606 -1.879 1.00 35.00 111 ALA A C 1
ATOM 874 O O . ALA A 1 111 ? 30.696 -6.202 -2.951 1.00 35.00 111 ALA A O 1
ATOM 875 N N . PRO A 1 112 ? 31.647 -4.556 -1.738 1.00 46.81 112 PRO A N 1
ATOM 876 C CA . PRO A 1 112 ? 32.583 -4.198 -2.790 1.00 46.81 112 PRO A CA 1
ATOM 877 C C . PRO A 1 112 ? 33.635 -5.309 -2.898 1.00 46.81 112 PRO A C 1
ATOM 879 O O . PRO A 1 112 ? 34.228 -5.688 -1.885 1.00 46.81 112 PRO A O 1
ATOM 882 N N . GLU A 1 113 ? 33.815 -5.845 -4.106 1.00 45.72 113 GLU A N 1
ATOM 883 C CA . GLU A 1 113 ? 35.055 -6.538 -4.485 1.00 45.72 113 GLU A CA 1
ATOM 884 C C . GLU A 1 113 ? 36.219 -5.542 -4.554 1.00 45.72 113 GLU A C 1
ATOM 886 O O . GLU A 1 113 ? 35.993 -4.392 -5.005 1.00 45.72 113 GLU A O 1
#

Sequence (113 aa):
MNRDQCIERLREHSRPIASFAEDITVLLKVKNEAIVVSTSRGAIESVDVKSAEDVRIACFDFDTWSTAFDLLVGHIDLASVFLNGRIRSNGYLTLIFPIMSIFQHQRGSVAPE